Protein AF-A0A2N0LCS4-F1 (afdb_monomer_lite)

pLDDT: mean 75.29, std 7.71, range [40.09, 87.5]

Radius of gyration: 18.74 Å; chains: 1; bounding box: 49×37×44 Å

Foldseek 3Di:
DDPVVVVVVVVVVVVVCVVCVVVVLVVVCVVDPPVVSVVVVVVVVVVVCCVVCCVPCVVVVVVDDPVCVVVVVVVCCCVVVVVVVVLVVCCVPVNPLLSVLVVLLVVVVVQVCCCVPVVDDDDPVVVVVNVVSVVVSVVSVVPDDD

Secondary structure (DSSP, 8-state):
--HHHHHHHHHHHHHHHHHHHHHHHHHHTTTS-HHHHHHHHHHHHHHHHHHHHHHHHHHHHHS--GGGHHHHHHHHIIIIIIIIHHHHHHHHHH-HHHHHHHHHTHHHHHHHHHHHHT-----HHHHHHHHHHHHHHHHHHHS---

Sequence (146 aa):
MSDITLGILFALLAAISFGTSPVLARIGLRYINAPTGLLVSMLSSLAIIAAIAIPLHGRDMLELPLHIFPWFVLLGILNYVLGRYLNYVGVHLAGVAKATPLISTSPLFAMILAFIFIQEVPPPIVFVGALSIVGGVALIVSERPS

Structure (mmCIF, N/CA/C/O backbone):
data_AF-A0A2N0LCS4-F1
#
_entry.id   AF-A0A2N0LCS4-F1
#
loop_
_atom_site.group_PDB
_atom_site.id
_atom_site.type_symbol
_atom_site.label_atom_id
_atom_site.label_alt_id
_atom_site.label_comp_id
_atom_site.label_asym_id
_atom_site.label_entity_id
_atom_site.label_seq_id
_atom_site.pdbx_PDB_ins_code
_atom_site.Cartn_x
_atom_site.Cartn_y
_atom_site.Cartn_z
_atom_site.occupancy
_atom_site.B_iso_or_equiv
_atom_site.auth_seq_id
_atom_site.auth_comp_id
_atom_site.auth_asym_id
_atom_site.auth_atom_id
_atom_site.pdbx_PDB_model_num
ATOM 1 N N . MET A 1 1 ? 1.919 -25.475 -17.303 1.00 54.19 1 MET A N 1
ATOM 2 C CA . MET A 1 1 ? 0.828 -25.036 -16.405 1.00 54.19 1 MET A CA 1
ATOM 3 C C . MET A 1 1 ? 0.620 -23.563 -16.697 1.00 54.19 1 MET A C 1
ATOM 5 O O . MET A 1 1 ? 1.600 -22.839 -16.659 1.00 54.19 1 MET A O 1
ATOM 9 N N . SER A 1 2 ? -0.571 -23.168 -17.145 1.00 63.16 2 SER A N 1
ATOM 10 C CA . SER A 1 2 ? -0.851 -21.838 -17.709 1.00 63.16 2 SER A CA 1
ATOM 11 C C . SER A 1 2 ? -0.555 -20.710 -16.722 1.00 63.16 2 SER A C 1
ATOM 13 O O . SER A 1 2 ? -0.982 -20.799 -15.572 1.00 63.16 2 SER A O 1
ATOM 15 N N . ASP A 1 3 ? 0.093 -19.637 -17.184 1.00 77.81 3 ASP A N 1
ATOM 16 C CA . ASP A 1 3 ? 0.447 -18.439 -16.397 1.00 77.81 3 ASP A CA 1
ATOM 17 C C . ASP A 1 3 ? -0.741 -17.868 -15.601 1.00 77.81 3 ASP A C 1
ATOM 19 O O . ASP A 1 3 ? -0.590 -17.357 -14.493 1.00 77.81 3 ASP A O 1
ATOM 23 N N . ILE A 1 4 ? -1.956 -18.063 -16.119 1.00 82.75 4 ILE A N 1
ATOM 24 C CA . ILE A 1 4 ? -3.226 -17.706 -15.477 1.00 82.75 4 ILE A CA 1
ATOM 25 C C . ILE A 1 4 ? -3.422 -18.433 -14.136 1.00 82.75 4 ILE A C 1
ATOM 27 O O . ILE A 1 4 ? -3.833 -17.819 -13.157 1.00 82.75 4 ILE A O 1
ATOM 31 N N . THR A 1 5 ? -3.117 -19.730 -14.051 1.00 85.69 5 THR A N 1
ATOM 32 C CA . THR A 1 5 ? -3.287 -20.518 -12.817 1.00 85.69 5 THR A CA 1
ATOM 33 C C . THR A 1 5 ? -2.305 -20.067 -11.740 1.00 85.69 5 THR A C 1
ATOM 35 O O . THR A 1 5 ? -2.674 -19.977 -10.571 1.00 85.69 5 THR A O 1
ATOM 38 N N . LEU A 1 6 ? -1.073 -19.736 -12.140 1.00 84.44 6 LEU A N 1
ATOM 39 C CA . LEU A 1 6 ? -0.059 -19.177 -11.250 1.00 84.44 6 LEU A CA 1
ATOM 40 C C . LEU A 1 6 ? -0.495 -17.796 -10.734 1.00 84.44 6 LEU A C 1
ATOM 42 O O . LEU A 1 6 ? -0.421 -17.534 -9.536 1.00 84.44 6 LEU A O 1
ATOM 46 N N . GLY A 1 7 ? -1.035 -16.953 -11.621 1.00 80.00 7 GLY A N 1
ATOM 47 C CA . GLY A 1 7 ? -1.607 -15.654 -11.269 1.00 80.00 7 GLY A CA 1
ATOM 48 C C . GLY A 1 7 ? -2.771 -15.761 -10.279 1.00 80.00 7 GLY A C 1
ATOM 49 O O . GLY A 1 7 ? -2.797 -15.037 -9.287 1.00 80.00 7 GLY A O 1
ATOM 50 N N . ILE A 1 8 ? -3.694 -16.707 -10.487 1.00 78.25 8 ILE A N 1
ATOM 51 C CA . ILE A 1 8 ? -4.804 -16.973 -9.555 1.00 78.25 8 ILE A CA 1
ATOM 52 C C . ILE A 1 8 ? -4.271 -17.438 -8.193 1.00 78.25 8 ILE A C 1
ATOM 54 O O . ILE A 1 8 ? -4.736 -16.960 -7.158 1.00 78.25 8 ILE A O 1
ATOM 58 N N . LEU A 1 9 ? -3.276 -18.332 -8.170 1.00 86.56 9 LEU A N 1
ATOM 59 C CA . LEU A 1 9 ? -2.671 -18.819 -6.929 1.00 86.56 9 LEU A CA 1
ATOM 60 C C . LEU A 1 9 ? -2.019 -17.675 -6.135 1.00 86.56 9 LEU A C 1
ATOM 62 O O . LEU A 1 9 ? -2.240 -17.556 -4.929 1.00 86.56 9 LEU A O 1
ATOM 66 N N . PHE A 1 10 ? -1.265 -16.801 -6.811 1.00 80.69 10 PHE A N 1
ATOM 67 C CA . PHE A 1 10 ? -0.668 -15.621 -6.187 1.00 80.69 10 PHE A CA 1
ATOM 68 C C . PHE A 1 10 ? -1.718 -14.621 -5.703 1.00 80.69 10 PHE A C 1
ATOM 70 O O . PHE A 1 10 ? -1.571 -14.087 -4.606 1.00 80.69 10 PHE A O 1
ATOM 77 N N . ALA A 1 11 ? -2.798 -14.404 -6.459 1.00 72.12 11 ALA A N 1
ATOM 78 C CA . ALA A 1 11 ? -3.895 -13.535 -6.041 1.00 72.12 11 ALA A CA 1
ATOM 79 C C . ALA A 1 11 ? -4.588 -14.053 -4.767 1.00 72.12 11 ALA A C 1
ATOM 81 O O . ALA A 1 11 ? -4.853 -13.275 -3.851 1.00 72.12 11 ALA A O 1
ATOM 82 N N . LEU A 1 12 ? -4.824 -15.366 -4.665 1.00 75.69 12 LEU A N 1
ATOM 83 C CA . LEU A 1 12 ? -5.398 -15.992 -3.468 1.00 75.69 12 LEU A CA 1
ATOM 84 C C . LEU A 1 12 ? -4.453 -15.906 -2.263 1.00 75.69 12 LEU A C 1
ATOM 86 O O . LEU A 1 12 ? -4.880 -15.524 -1.173 1.00 75.69 12 LEU A O 1
ATOM 90 N N . LEU A 1 13 ? -3.164 -16.205 -2.455 1.00 82.75 13 LEU A N 1
ATOM 91 C CA . LEU A 1 13 ? -2.145 -16.057 -1.411 1.00 82.75 13 LEU A CA 1
ATOM 92 C C . LEU A 1 13 ? -2.045 -14.609 -0.918 1.00 82.75 13 LEU A C 1
ATOM 94 O O . LEU A 1 13 ? -1.966 -14.373 0.291 1.00 82.75 13 LEU A O 1
ATOM 98 N N . ALA A 1 14 ? -2.094 -13.640 -1.835 1.00 73.31 14 ALA A N 1
ATOM 99 C CA . ALA A 1 14 ? -2.101 -12.222 -1.504 1.00 73.31 14 ALA A CA 1
ATOM 100 C C . ALA A 1 14 ? -3.347 -11.846 -0.695 1.00 73.31 14 ALA A C 1
ATOM 102 O O . ALA A 1 14 ? -3.211 -11.220 0.354 1.00 73.31 14 ALA A O 1
ATOM 103 N N . ALA A 1 15 ? -4.540 -12.281 -1.113 1.00 70.75 15 ALA A N 1
ATOM 104 C CA . ALA A 1 15 ? -5.788 -12.012 -0.402 1.00 70.75 15 ALA A CA 1
ATOM 105 C C . ALA A 1 15 ? -5.779 -12.568 1.034 1.00 70.75 15 ALA A C 1
ATOM 107 O O . ALA A 1 15 ? -6.121 -11.852 1.975 1.00 70.75 15 ALA A O 1
ATOM 108 N N . ILE A 1 16 ? -5.320 -13.811 1.227 1.00 74.62 16 ILE A N 1
ATOM 109 C CA . ILE A 1 16 ? -5.203 -14.433 2.558 1.00 74.62 16 ILE A CA 1
ATOM 110 C C . ILE A 1 16 ? -4.192 -13.672 3.424 1.00 74.62 16 ILE A C 1
ATOM 112 O O . ILE A 1 16 ? -4.464 -13.380 4.593 1.00 74.62 16 ILE A O 1
ATOM 116 N N . SER A 1 17 ? -3.043 -13.310 2.853 1.00 77.50 17 SER A N 1
ATOM 117 C CA . SER A 1 17 ? -1.991 -12.573 3.560 1.00 77.50 17 SER A CA 1
ATOM 118 C C . SER A 1 17 ? -2.470 -11.183 3.988 1.00 77.50 17 SER A C 1
ATOM 120 O O . SER A 1 17 ? -2.299 -10.802 5.147 1.00 77.50 17 SER A O 1
ATOM 122 N N . PHE A 1 18 ? -3.134 -10.452 3.088 1.00 68.94 18 PHE A N 1
ATOM 123 C CA . PHE A 1 18 ? -3.707 -9.135 3.372 1.00 68.94 18 PHE A CA 1
ATOM 124 C C . PHE A 1 18 ? -4.856 -9.196 4.382 1.00 68.94 18 PHE A C 1
ATOM 126 O O . PHE A 1 18 ? -4.952 -8.307 5.222 1.00 68.94 18 PHE A O 1
ATOM 133 N N . GLY A 1 19 ? -5.693 -10.237 4.350 1.00 64.88 19 GLY A N 1
ATOM 134 C CA . GLY A 1 19 ? -6.765 -10.426 5.331 1.00 64.88 19 GLY A CA 1
ATOM 135 C C . GLY A 1 19 ? -6.247 -10.779 6.729 1.00 64.88 19 GLY A C 1
ATOM 136 O O . GLY A 1 19 ? -6.751 -10.274 7.731 1.00 64.88 19 GLY A O 1
ATOM 137 N N . THR A 1 20 ? -5.200 -11.604 6.812 1.00 72.62 20 THR A N 1
ATOM 138 C CA . THR A 1 20 ? -4.660 -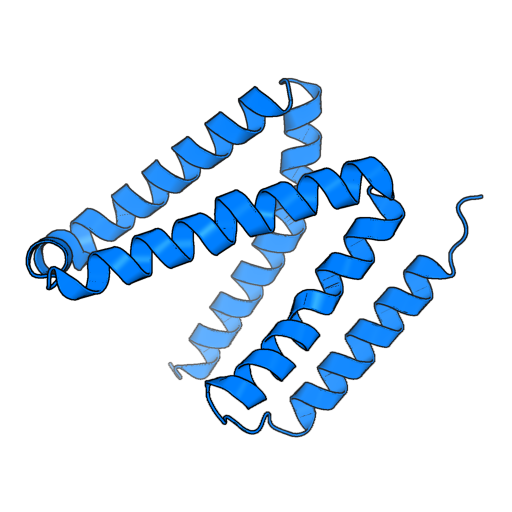12.102 8.091 1.00 72.62 20 THR A CA 1
ATOM 139 C C . THR A 1 20 ? -3.715 -11.098 8.761 1.00 72.62 20 THR A C 1
ATOM 141 O O . THR A 1 20 ? -3.689 -10.985 9.989 1.00 72.62 20 THR A O 1
ATOM 144 N N . SER A 1 21 ? -2.959 -10.327 7.971 1.00 72.44 21 SER A N 1
ATOM 145 C CA . SER A 1 21 ? -1.982 -9.338 8.450 1.00 72.44 21 SER A CA 1
ATOM 146 C C . SER A 1 21 ? -2.527 -8.359 9.510 1.00 72.44 21 SER A C 1
ATOM 148 O O . SER A 1 21 ? -1.930 -8.283 10.587 1.00 72.44 21 SER A O 1
ATOM 150 N N . PRO A 1 22 ? -3.658 -7.649 9.307 1.00 64.38 22 PRO A N 1
ATOM 151 C CA . PRO A 1 22 ? -4.176 -6.710 10.302 1.00 64.38 22 PRO A CA 1
ATOM 152 C C . PRO A 1 22 ? -4.663 -7.401 11.584 1.00 64.38 22 PRO A C 1
ATOM 154 O O . PRO A 1 22 ? -4.569 -6.814 12.663 1.00 64.38 22 PRO A O 1
ATOM 157 N N . VAL A 1 23 ? -5.134 -8.651 11.499 1.00 71.50 23 VAL A N 1
ATOM 158 C CA . VAL A 1 23 ? -5.542 -9.444 12.671 1.00 71.50 23 VAL A CA 1
ATOM 159 C C . VAL A 1 23 ? -4.322 -9.782 13.529 1.00 71.50 23 VAL A C 1
ATOM 161 O O . VAL A 1 23 ? -4.315 -9.497 14.727 1.00 71.50 23 VAL A O 1
ATOM 164 N N . LEU A 1 24 ? -3.261 -10.310 12.913 1.00 73.12 24 LEU A N 1
ATOM 165 C CA . LEU A 1 24 ? -1.997 -10.608 13.593 1.00 73.12 24 LEU A CA 1
ATOM 166 C C . LEU A 1 24 ? -1.339 -9.342 14.151 1.00 73.12 24 LEU A C 1
ATOM 168 O O . LEU A 1 24 ? -0.891 -9.336 15.297 1.00 73.12 24 LEU A O 1
ATOM 172 N N . ALA A 1 25 ? -1.339 -8.249 13.384 1.00 68.31 25 ALA A N 1
ATOM 173 C CA . ALA A 1 25 ? -0.817 -6.962 13.831 1.00 68.31 25 ALA A CA 1
ATOM 174 C C . ALA A 1 25 ? -1.572 -6.449 15.067 1.00 68.31 25 ALA A C 1
ATOM 176 O O . ALA A 1 25 ? -0.949 -6.012 16.032 1.00 68.31 25 ALA A O 1
ATOM 177 N N . ARG A 1 26 ? -2.908 -6.562 15.089 1.00 65.38 26 ARG A N 1
ATOM 178 C CA . ARG A 1 26 ? -3.727 -6.185 16.250 1.00 65.38 26 ARG A CA 1
ATOM 179 C C . ARG A 1 26 ? -3.417 -7.042 17.479 1.00 65.38 26 ARG A C 1
ATOM 181 O O . ARG A 1 26 ? -3.432 -6.506 18.583 1.00 65.38 26 ARG A O 1
ATOM 188 N N . ILE A 1 27 ? -3.140 -8.337 17.310 1.00 73.62 27 ILE A N 1
ATOM 189 C CA . ILE A 1 27 ? -2.719 -9.216 18.412 1.00 73.62 27 ILE A CA 1
ATOM 190 C C . ILE A 1 27 ? -1.340 -8.790 18.929 1.00 73.62 27 ILE A C 1
ATOM 192 O O . ILE A 1 27 ? -1.185 -8.597 20.131 1.00 73.62 27 ILE A O 1
ATOM 196 N N . GLY A 1 28 ? -0.363 -8.576 18.043 1.00 67.12 28 GLY A N 1
ATOM 197 C CA . GLY A 1 28 ? 0.993 -8.168 18.420 1.00 67.12 28 GLY A CA 1
ATOM 198 C C . GLY A 1 28 ? 1.025 -6.835 19.168 1.00 67.12 28 GLY A C 1
ATOM 199 O O . GLY A 1 28 ? 1.651 -6.731 20.218 1.00 67.12 28 GLY A O 1
ATOM 200 N N . LEU A 1 29 ? 0.258 -5.847 18.700 1.00 71.56 29 LEU A N 1
ATOM 201 C CA . LEU A 1 29 ? 0.143 -4.526 19.326 1.00 71.56 29 LEU A CA 1
ATOM 202 C C . LEU A 1 29 ? -0.515 -4.532 20.719 1.00 71.56 29 LEU A C 1
ATOM 204 O O . LEU A 1 29 ? -0.493 -3.508 21.394 1.00 71.56 29 LEU A O 1
ATOM 208 N N . ARG A 1 30 ? -1.080 -5.657 21.186 1.00 74.50 30 ARG A N 1
ATOM 209 C CA . ARG A 1 30 ? -1.494 -5.801 22.596 1.00 74.50 30 ARG A CA 1
ATOM 210 C C . ARG A 1 30 ? -0.307 -5.981 23.543 1.00 74.50 30 ARG A C 1
ATOM 212 O O . ARG A 1 30 ? -0.446 -5.705 24.728 1.00 74.50 30 ARG A O 1
ATOM 219 N N . TYR A 1 31 ? 0.827 -6.454 23.028 1.00 74.62 31 TYR A N 1
ATOM 220 C CA . TYR A 1 31 ? 2.022 -6.781 23.811 1.00 74.62 31 TYR A CA 1
ATOM 221 C C . TYR A 1 31 ? 3.174 -5.794 23.591 1.00 74.62 31 TYR A C 1
ATOM 223 O O . TYR A 1 31 ? 4.103 -5.757 24.394 1.00 74.62 31 TYR A O 1
ATOM 231 N N . ILE A 1 32 ? 3.132 -4.999 22.515 1.00 76.75 32 ILE A N 1
ATOM 232 C CA . ILE A 1 32 ? 4.165 -4.015 22.170 1.00 76.75 32 ILE A CA 1
ATOM 233 C C . ILE A 1 32 ? 3.549 -2.671 21.781 1.00 76.75 32 ILE A C 1
ATOM 235 O O . ILE A 1 32 ? 2.451 -2.602 21.232 1.00 76.75 32 ILE A O 1
ATOM 239 N N . ASN A 1 33 ? 4.302 -1.594 21.996 1.00 75.50 33 ASN A N 1
ATOM 240 C CA . ASN A 1 33 ? 3.889 -0.247 21.611 1.00 75.50 33 ASN A CA 1
ATOM 241 C C . ASN A 1 33 ? 3.833 -0.092 20.080 1.00 75.50 33 ASN A C 1
ATOM 243 O O . ASN A 1 33 ? 4.661 -0.643 19.351 1.00 75.50 33 ASN A O 1
ATOM 247 N N . ALA A 1 34 ? 2.895 0.726 19.591 1.00 69.25 34 ALA A N 1
ATOM 248 C CA . ALA A 1 34 ? 2.694 1.014 18.166 1.00 69.25 34 ALA A CA 1
ATOM 249 C C . ALA A 1 34 ? 3.970 1.371 17.365 1.00 69.25 34 ALA A C 1
ATOM 251 O O . ALA A 1 34 ? 4.179 0.768 16.309 1.00 69.25 34 ALA A O 1
ATOM 252 N N . PRO A 1 35 ? 4.860 2.274 17.829 1.00 71.88 35 PRO A N 1
ATOM 253 C CA . PRO A 1 35 ? 6.105 2.568 17.113 1.00 71.88 35 PRO A CA 1
ATOM 254 C C . PRO A 1 35 ? 7.072 1.375 17.077 1.00 71.88 35 PRO A C 1
ATOM 256 O O . PRO A 1 35 ? 7.746 1.160 16.073 1.00 71.88 35 PRO A O 1
ATOM 259 N N . THR A 1 36 ? 7.106 0.548 18.125 1.00 73.50 36 THR A N 1
ATOM 260 C CA . THR A 1 36 ? 7.938 -0.663 18.170 1.00 73.50 36 THR A CA 1
ATOM 261 C C . THR A 1 36 ? 7.429 -1.718 17.190 1.00 73.50 36 THR A C 1
ATOM 263 O O . THR A 1 36 ? 8.218 -2.293 16.445 1.00 73.50 36 THR A O 1
ATOM 266 N N . GLY A 1 37 ? 6.110 -1.927 17.121 1.00 74.25 37 GLY A N 1
ATOM 267 C CA . GLY A 1 37 ? 5.500 -2.836 16.146 1.00 74.25 37 GLY A CA 1
ATOM 268 C C . GLY A 1 37 ? 5.750 -2.414 14.698 1.00 74.25 37 GLY A C 1
ATOM 269 O O . GLY A 1 37 ? 6.025 -3.258 13.846 1.00 74.25 37 GLY A O 1
ATOM 270 N N . LEU A 1 38 ? 5.738 -1.106 14.429 1.00 72.12 38 LEU A N 1
ATOM 271 C CA . LEU A 1 38 ? 6.100 -0.556 13.125 1.00 72.12 38 LEU A CA 1
ATOM 272 C C . LEU A 1 38 ? 7.554 -0.840 12.747 1.00 72.12 38 LEU A C 1
ATOM 274 O O . LEU A 1 38 ? 7.803 -1.316 11.641 1.00 72.12 38 LEU A O 1
ATOM 278 N N . LEU A 1 39 ? 8.499 -0.595 13.659 1.00 77.19 39 LEU A N 1
ATOM 279 C CA . LEU A 1 39 ? 9.919 -0.861 13.418 1.00 77.19 39 LEU A CA 1
ATOM 280 C C . LEU A 1 39 ? 10.185 -2.348 13.174 1.00 77.19 39 LEU A C 1
ATOM 282 O O . LEU A 1 39 ? 10.865 -2.696 12.212 1.00 77.19 39 LEU A O 1
ATOM 286 N N . VAL A 1 40 ? 9.607 -3.233 13.990 1.00 78.75 40 VAL A N 1
ATOM 287 C CA . VAL A 1 40 ? 9.745 -4.687 13.815 1.00 78.75 40 VAL A CA 1
ATOM 288 C C . VAL A 1 40 ? 9.166 -5.132 12.472 1.00 78.75 40 VAL A C 1
ATOM 290 O O . VAL A 1 40 ? 9.803 -5.901 11.752 1.00 78.75 40 VAL A O 1
ATOM 293 N N . SER A 1 41 ? 7.992 -4.624 12.089 1.00 75.81 41 SER A N 1
ATOM 294 C CA . SER A 1 41 ? 7.387 -4.933 10.790 1.00 75.81 41 SER A CA 1
ATOM 295 C C . SER A 1 41 ? 8.230 -4.417 9.621 1.00 75.81 41 SER A C 1
ATOM 297 O O . SER A 1 41 ? 8.382 -5.128 8.632 1.00 75.81 41 SER A O 1
ATOM 299 N N . MET A 1 42 ? 8.801 -3.214 9.722 1.00 77.88 42 MET A N 1
ATOM 300 C CA . MET A 1 42 ? 9.685 -2.661 8.694 1.00 77.88 42 MET A CA 1
ATOM 301 C C . MET A 1 42 ? 10.962 -3.490 8.552 1.00 77.88 42 MET A C 1
ATOM 303 O O . MET A 1 42 ? 11.283 -3.919 7.448 1.00 77.88 42 MET A O 1
ATOM 307 N N . LEU A 1 43 ? 11.656 -3.773 9.656 1.00 81.62 43 LEU A N 1
ATOM 308 C CA . LEU A 1 43 ? 12.908 -4.531 9.636 1.00 81.62 43 LEU A CA 1
ATOM 309 C C . LEU A 1 43 ? 12.706 -5.968 9.149 1.00 81.62 43 LEU A C 1
ATOM 311 O O . LEU A 1 43 ? 13.493 -6.451 8.341 1.00 81.62 43 LEU A O 1
ATOM 315 N N . SER A 1 44 ? 11.635 -6.635 9.586 1.00 80.62 44 SER A N 1
ATOM 316 C CA . SER A 1 44 ? 11.299 -7.980 9.101 1.00 80.62 44 SER A CA 1
ATOM 317 C C . SER A 1 44 ? 10.963 -7.980 7.610 1.00 80.62 44 SER A C 1
ATOM 319 O O . SER A 1 44 ? 11.486 -8.815 6.875 1.00 80.62 44 SER A O 1
ATOM 321 N N . SER A 1 45 ? 10.167 -7.015 7.136 1.00 81.00 45 SER A N 1
ATOM 322 C CA . SER A 1 45 ? 9.864 -6.889 5.706 1.00 81.00 45 SER A CA 1
ATOM 323 C C . SER A 1 45 ? 11.120 -6.627 4.870 1.00 81.00 45 SER A C 1
ATOM 325 O O . SER A 1 45 ? 11.314 -7.279 3.847 1.00 81.00 45 SER A O 1
ATOM 327 N N . LEU A 1 46 ? 12.020 -5.757 5.343 1.00 84.38 46 LEU A N 1
ATOM 328 C CA . LEU A 1 46 ? 13.291 -5.474 4.684 1.00 84.38 46 LEU A CA 1
ATOM 329 C C . LEU A 1 46 ? 14.178 -6.720 4.626 1.00 84.38 46 LEU A C 1
ATOM 331 O O . LEU A 1 46 ? 14.717 -7.027 3.569 1.00 84.38 46 LEU A O 1
ATOM 335 N N . ALA A 1 47 ? 14.304 -7.450 5.735 1.00 84.44 47 ALA A N 1
ATOM 336 C CA . ALA A 1 47 ? 15.125 -8.653 5.809 1.00 84.44 47 ALA A CA 1
ATOM 337 C C . ALA A 1 47 ? 14.629 -9.748 4.855 1.00 84.44 47 ALA A C 1
ATOM 339 O O . ALA A 1 47 ? 15.431 -10.337 4.135 1.00 84.44 47 ALA A O 1
ATOM 340 N N . ILE A 1 48 ? 13.315 -9.989 4.807 1.00 84.56 48 ILE A N 1
ATOM 341 C CA . ILE A 1 48 ? 12.715 -10.993 3.917 1.00 84.56 48 ILE A CA 1
ATOM 342 C C . ILE A 1 48 ? 12.907 -10.595 2.451 1.00 84.56 48 ILE A C 1
ATOM 344 O O . ILE A 1 48 ? 13.355 -11.411 1.648 1.00 84.56 48 ILE A O 1
ATOM 348 N N . ILE A 1 49 ? 12.612 -9.338 2.101 1.00 83.75 49 ILE A N 1
ATOM 349 C CA . ILE A 1 49 ? 12.770 -8.850 0.726 1.00 83.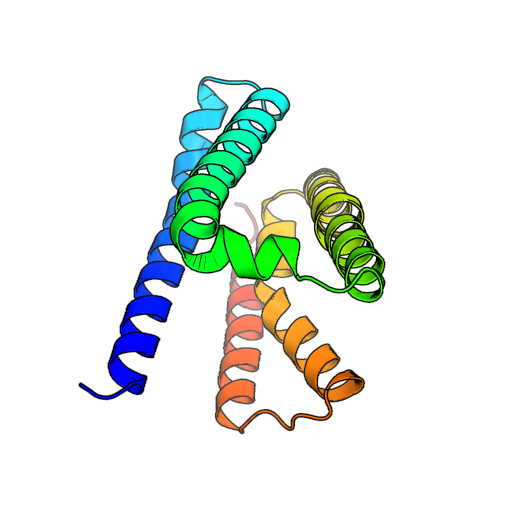75 49 ILE A CA 1
ATOM 350 C C . ILE A 1 49 ? 14.242 -8.906 0.311 1.00 83.75 49 ILE A C 1
ATOM 352 O O . ILE A 1 49 ? 14.539 -9.398 -0.771 1.00 83.75 49 ILE A O 1
ATOM 356 N N . ALA A 1 50 ? 15.171 -8.475 1.168 1.00 82.06 50 ALA A N 1
ATOM 357 C CA . ALA A 1 50 ? 16.603 -8.530 0.888 1.00 82.06 50 ALA A CA 1
ATOM 358 C C . ALA A 1 50 ? 17.105 -9.973 0.720 1.00 82.06 50 ALA A C 1
ATOM 360 O O . ALA A 1 50 ? 17.851 -10.254 -0.216 1.00 82.06 50 ALA A O 1
ATOM 361 N N . ALA A 1 51 ? 16.657 -10.903 1.571 1.00 85.19 51 ALA A N 1
ATOM 362 C CA . ALA A 1 51 ? 17.033 -12.314 1.494 1.00 85.19 51 ALA A CA 1
ATOM 363 C C . ALA A 1 51 ? 16.579 -12.992 0.191 1.00 85.19 51 ALA A C 1
ATOM 365 O O . ALA A 1 51 ? 17.221 -13.938 -0.252 1.00 85.19 51 ALA A O 1
ATOM 366 N N . ILE A 1 52 ? 15.500 -12.510 -0.430 1.00 83.94 52 ILE A N 1
ATOM 367 C CA . ILE A 1 52 ? 14.997 -13.018 -1.714 1.00 83.94 52 ILE A CA 1
ATOM 368 C C . ILE A 1 52 ? 15.627 -12.259 -2.892 1.00 83.94 52 ILE A C 1
ATOM 370 O O . ILE A 1 52 ? 16.043 -12.869 -3.876 1.00 83.94 52 ILE A O 1
ATOM 374 N N . ALA A 1 53 ? 15.716 -10.931 -2.805 1.00 82.44 53 ALA A N 1
ATOM 375 C CA . ALA A 1 53 ? 16.163 -10.075 -3.900 1.00 82.44 53 ALA A CA 1
ATOM 376 C C . ALA A 1 53 ? 17.671 -10.184 -4.162 1.00 82.44 53 ALA A C 1
ATOM 378 O O . ALA A 1 53 ? 18.075 -10.257 -5.320 1.00 82.44 53 ALA A O 1
ATOM 379 N N . ILE A 1 54 ? 18.502 -10.245 -3.113 1.00 82.44 54 ILE A N 1
ATOM 380 C CA . ILE A 1 54 ? 19.966 -10.282 -3.257 1.00 82.44 54 ILE A CA 1
ATOM 381 C C . ILE A 1 54 ? 20.437 -11.550 -3.998 1.00 82.44 54 ILE A C 1
ATOM 383 O O . ILE A 1 54 ? 21.220 -11.410 -4.937 1.00 82.44 54 ILE A O 1
ATOM 387 N N . PRO A 1 55 ? 19.975 -12.775 -3.666 1.00 82.69 55 PRO A N 1
ATOM 388 C CA . PRO A 1 55 ? 20.422 -13.976 -4.374 1.00 82.69 55 PRO A CA 1
ATOM 389 C C . PRO A 1 55 ? 19.890 -14.083 -5.804 1.00 82.69 55 PRO A C 1
ATOM 391 O O . PRO A 1 55 ? 20.580 -14.622 -6.663 1.00 82.69 55 PRO A O 1
ATOM 394 N N . LEU A 1 56 ? 18.669 -13.598 -6.057 1.00 81.44 56 LEU A N 1
ATOM 395 C CA . LEU A 1 56 ? 18.012 -13.747 -7.359 1.00 81.44 56 LEU A CA 1
ATOM 396 C C . LEU A 1 56 ? 18.403 -12.652 -8.359 1.00 81.44 56 LEU A C 1
ATOM 398 O O . LEU A 1 56 ? 18.53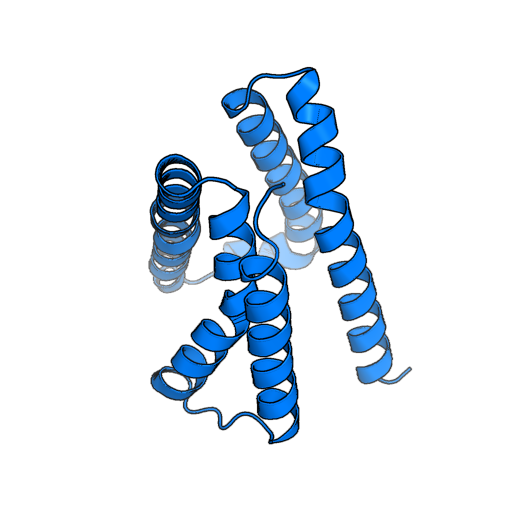7 -12.945 -9.539 1.00 81.44 56 LEU A O 1
ATOM 402 N N . HIS A 1 57 ? 18.592 -11.413 -7.897 1.00 79.69 57 HIS A N 1
ATOM 403 C CA . HIS A 1 57 ? 18.756 -10.234 -8.760 1.00 79.69 57 HIS A CA 1
ATOM 404 C C . HIS A 1 57 ? 19.896 -9.308 -8.303 1.00 79.69 57 HIS A C 1
ATOM 406 O O . HIS A 1 57 ? 20.007 -8.177 -8.767 1.00 79.69 57 HIS A O 1
ATOM 412 N N . GLY A 1 58 ? 20.768 -9.748 -7.388 1.00 73.56 58 GLY A N 1
ATOM 413 C CA . GLY A 1 58 ? 21.799 -8.886 -6.798 1.00 73.56 58 GLY A CA 1
ATOM 414 C C . GLY A 1 58 ? 22.786 -8.280 -7.804 1.00 73.56 58 GLY A C 1
ATOM 415 O O . GLY A 1 58 ? 23.304 -7.195 -7.554 1.00 73.56 58 GLY A O 1
ATOM 416 N N . ARG A 1 59 ? 23.027 -8.941 -8.947 1.00 71.50 59 ARG A N 1
ATOM 417 C CA . ARG A 1 59 ? 23.854 -8.387 -10.037 1.00 71.50 59 ARG A CA 1
ATOM 418 C C . ARG A 1 59 ? 23.117 -7.298 -10.814 1.00 71.50 59 ARG A C 1
ATOM 420 O O . ARG A 1 59 ? 23.663 -6.213 -10.972 1.00 71.50 59 ARG A O 1
ATOM 427 N N . ASP A 1 60 ? 21.859 -7.536 -11.172 1.00 73.69 60 ASP A N 1
ATOM 428 C CA . ASP A 1 60 ? 21.014 -6.551 -11.860 1.00 73.69 60 ASP A CA 1
ATOM 429 C C . ASP A 1 60 ? 20.820 -5.284 -11.010 1.00 73.69 60 ASP A C 1
ATOM 431 O O . ASP A 1 60 ? 20.750 -4.174 -11.531 1.00 73.69 60 ASP A O 1
ATOM 435 N N . MET A 1 61 ? 20.801 -5.428 -9.678 1.00 67.69 61 MET A N 1
ATOM 436 C CA . MET A 1 61 ? 20.726 -4.294 -8.753 1.00 67.69 61 MET A CA 1
ATOM 437 C C . MET A 1 61 ? 21.976 -3.398 -8.774 1.00 67.69 61 MET A C 1
ATOM 439 O O . MET A 1 61 ? 21.866 -2.205 -8.500 1.00 67.69 61 MET A O 1
ATOM 443 N N . LEU A 1 62 ? 23.154 -3.950 -9.083 1.00 70.06 62 LEU A N 1
ATOM 444 C CA . LEU A 1 62 ? 24.411 -3.198 -9.207 1.00 70.06 62 LEU A CA 1
ATOM 445 C C . LEU A 1 62 ? 24.549 -2.524 -10.578 1.00 70.06 62 LEU A C 1
ATOM 447 O O . LEU A 1 62 ? 25.247 -1.520 -10.697 1.00 70.06 62 LEU A O 1
ATOM 451 N N . GLU A 1 63 ? 23.866 -3.053 -11.591 1.00 78.56 63 GLU A N 1
ATOM 452 C CA . GLU A 1 63 ? 23.839 -2.514 -12.955 1.00 78.56 63 GLU A CA 1
ATOM 453 C C . GLU A 1 63 ? 22.710 -1.490 -13.174 1.00 78.56 63 GLU A C 1
ATOM 455 O O . GLU A 1 63 ? 22.597 -0.901 -14.252 1.00 78.56 63 GLU A O 1
ATOM 460 N N . LEU A 1 64 ? 21.889 -1.229 -12.147 1.00 77.50 64 LEU A N 1
ATOM 461 C CA . LEU A 1 64 ? 20.799 -0.256 -12.199 1.00 77.50 64 LEU A CA 1
ATOM 462 C C . LEU A 1 64 ? 21.322 1.145 -12.557 1.00 77.50 64 LEU A C 1
ATOM 464 O O . LEU A 1 64 ? 22.132 1.722 -11.823 1.00 77.50 64 LEU A O 1
ATOM 468 N N . PRO A 1 65 ? 20.827 1.755 -13.645 1.00 81.56 65 PRO A N 1
ATOM 469 C CA . PRO A 1 65 ? 21.291 3.068 -14.038 1.00 81.56 65 PRO A CA 1
ATOM 470 C C . PRO A 1 65 ? 20.840 4.144 -13.037 1.00 81.56 65 PRO A C 1
ATOM 472 O O . PRO A 1 65 ? 19.695 4.186 -12.582 1.00 81.56 65 PRO A O 1
ATOM 475 N N . LEU A 1 66 ? 21.757 5.067 -12.730 1.00 81.50 66 LEU A N 1
ATOM 476 C CA . LEU A 1 66 ? 21.605 6.117 -11.709 1.00 81.50 66 LEU A CA 1
ATOM 477 C C . LEU A 1 66 ? 20.355 7.000 -11.875 1.00 81.50 66 LEU A C 1
ATOM 479 O O . LEU A 1 66 ? 19.870 7.559 -10.896 1.00 81.50 66 LEU A O 1
ATOM 483 N N . HIS A 1 67 ? 19.796 7.111 -13.082 1.00 84.75 67 HIS A N 1
ATOM 484 C CA . HIS A 1 67 ? 18.576 7.888 -13.327 1.00 84.75 67 HIS A CA 1
ATOM 485 C C . HIS A 1 67 ? 17.299 7.237 -12.759 1.00 84.75 67 HIS A C 1
ATOM 487 O O . HIS A 1 67 ? 16.267 7.899 -12.688 1.00 84.75 67 HIS A O 1
ATOM 493 N N . ILE A 1 68 ? 17.346 5.966 -12.339 1.00 83.44 68 ILE A N 1
ATOM 494 C CA . ILE A 1 68 ? 16.208 5.262 -11.723 1.00 83.44 68 ILE A CA 1
ATOM 495 C C . ILE A 1 68 ? 16.129 5.549 -10.213 1.00 83.44 68 ILE A C 1
ATOM 497 O O . ILE A 1 68 ? 15.043 5.565 -9.634 1.00 83.44 68 ILE A O 1
ATOM 501 N N . PHE A 1 69 ? 17.256 5.863 -9.567 1.00 83.75 69 PHE A N 1
ATOM 502 C CA . PHE A 1 69 ? 17.309 6.171 -8.131 1.00 83.75 69 PHE A CA 1
ATOM 503 C C . PHE A 1 69 ? 16.323 7.270 -7.685 1.00 83.75 69 PHE A C 1
ATOM 505 O O . PHE A 1 69 ? 15.618 7.057 -6.696 1.00 83.75 69 PHE A O 1
ATOM 512 N N . PRO A 1 70 ? 16.193 8.410 -8.397 1.00 87.50 70 PRO A N 1
ATOM 513 C CA . PRO A 1 70 ? 15.200 9.433 -8.073 1.00 87.50 70 PRO A CA 1
ATOM 514 C C . PRO A 1 70 ? 13.759 8.910 -8.065 1.00 87.50 70 PRO A C 1
ATOM 516 O O . PRO A 1 70 ? 12.975 9.307 -7.206 1.00 87.50 70 PRO A O 1
ATOM 519 N N . TRP A 1 71 ? 13.413 7.986 -8.966 1.00 84.38 71 TRP A N 1
ATOM 520 C CA . TRP A 1 71 ? 12.083 7.376 -9.009 1.00 84.38 71 TRP A CA 1
ATOM 521 C C . TRP A 1 71 ? 11.827 6.479 -7.798 1.00 84.38 71 TRP A C 1
ATOM 523 O O . TRP A 1 71 ? 10.751 6.554 -7.210 1.00 84.38 71 TRP A O 1
ATOM 533 N N . PHE A 1 72 ? 12.818 5.697 -7.359 1.00 83.00 72 PHE A N 1
ATOM 534 C CA . PHE A 1 72 ? 12.712 4.913 -6.122 1.00 83.00 72 PHE A CA 1
ATOM 535 C C . PHE A 1 72 ? 12.558 5.798 -4.883 1.00 83.00 72 PHE A C 1
ATOM 537 O O . PHE A 1 72 ? 11.730 5.510 -4.019 1.00 83.00 72 PHE A O 1
ATOM 544 N N . VAL A 1 73 ? 13.312 6.898 -4.809 1.00 84.06 73 VAL A N 1
ATOM 545 C CA . VAL A 1 73 ? 13.186 7.878 -3.722 1.00 84.06 73 VAL A CA 1
ATOM 546 C C . VAL A 1 73 ? 11.794 8.513 -3.731 1.00 84.06 73 VAL A C 1
ATOM 548 O O . VAL A 1 73 ? 11.144 8.580 -2.688 1.00 84.06 73 VAL A O 1
ATOM 551 N N . LEU A 1 74 ? 11.299 8.917 -4.903 1.00 86.88 74 LEU A N 1
ATOM 552 C CA . LEU A 1 74 ? 9.967 9.496 -5.061 1.00 86.88 74 LEU A CA 1
ATOM 553 C C . LEU A 1 74 ? 8.866 8.507 -4.649 1.00 86.88 74 LEU A C 1
ATOM 555 O O . LEU A 1 74 ? 7.966 8.876 -3.894 1.00 86.88 74 LEU A O 1
ATOM 559 N N . LEU A 1 75 ? 8.963 7.245 -5.081 1.00 84.44 75 LEU A N 1
ATOM 560 C CA . LEU A 1 75 ? 8.050 6.173 -4.677 1.00 84.44 75 LEU A CA 1
ATOM 561 C C . LEU A 1 75 ? 8.074 5.950 -3.163 1.00 84.44 75 LEU A C 1
ATOM 563 O O . LEU A 1 75 ? 7.011 5.808 -2.559 1.00 84.44 75 LEU A O 1
ATOM 567 N N . GLY A 1 76 ? 9.261 5.958 -2.548 1.00 81.25 76 GLY A N 1
ATOM 568 C CA . GLY A 1 76 ? 9.433 5.834 -1.103 1.00 81.25 76 GLY A CA 1
ATOM 569 C C . GLY A 1 76 ? 8.767 6.976 -0.335 1.00 81.25 76 GLY A C 1
ATOM 570 O O . GLY A 1 76 ? 8.013 6.727 0.606 1.00 81.25 76 GLY A O 1
ATOM 571 N N . ILE A 1 77 ? 8.974 8.222 -0.771 1.00 82.88 77 ILE A N 1
ATOM 572 C CA . ILE A 1 77 ? 8.348 9.411 -0.177 1.00 82.88 77 ILE A CA 1
ATOM 573 C C . ILE A 1 77 ? 6.824 9.347 -0.327 1.00 82.88 77 ILE A C 1
ATOM 575 O O . ILE A 1 77 ? 6.105 9.490 0.661 1.00 82.88 77 ILE A O 1
ATOM 579 N N . LEU A 1 78 ? 6.313 9.077 -1.529 1.00 83.44 78 LEU A N 1
ATOM 580 C CA . LEU A 1 78 ? 4.872 8.993 -1.776 1.00 83.44 78 LEU A CA 1
ATOM 581 C C . LEU A 1 78 ? 4.205 7.887 -0.952 1.00 83.44 78 LEU A C 1
ATOM 583 O O . LEU A 1 78 ? 3.162 8.132 -0.352 1.00 83.44 78 LEU A O 1
ATOM 587 N N . ASN A 1 79 ? 4.803 6.694 -0.875 1.00 76.88 79 ASN A N 1
ATOM 588 C CA . ASN A 1 79 ? 4.220 5.577 -0.127 1.00 76.88 79 ASN A CA 1
ATOM 589 C C . ASN A 1 79 ? 4.319 5.763 1.388 1.00 76.88 79 ASN A C 1
ATOM 591 O O . ASN A 1 79 ? 3.314 5.680 2.096 1.00 76.88 79 ASN A O 1
ATOM 595 N N . TYR A 1 80 ? 5.529 5.977 1.905 1.00 73.75 80 TYR A N 1
ATOM 596 C CA . TYR A 1 80 ? 5.768 5.960 3.345 1.00 73.75 80 TYR A CA 1
ATOM 597 C C . TYR A 1 80 ? 5.533 7.318 3.990 1.00 73.75 80 TYR A C 1
ATOM 599 O O . TYR A 1 80 ? 4.868 7.389 5.020 1.00 73.75 80 TYR A O 1
ATOM 607 N N . VAL A 1 81 ? 6.057 8.391 3.399 1.00 74.12 81 VAL A N 1
ATOM 608 C CA . VAL A 1 81 ? 5.969 9.721 4.011 1.00 74.12 81 VAL A CA 1
ATOM 609 C C . VAL A 1 81 ? 4.595 10.319 3.784 1.00 74.12 81 VAL A C 1
ATOM 611 O O . VAL A 1 81 ? 4.009 10.813 4.730 1.00 74.12 81 VAL A O 1
ATOM 614 N N . LEU A 1 82 ? 4.051 10.255 2.570 1.00 76.62 82 LEU A N 1
ATOM 615 C CA . LEU A 1 82 ? 2.729 10.811 2.288 1.00 76.62 82 LEU A CA 1
ATOM 616 C C . LEU A 1 82 ? 1.624 9.805 2.611 1.00 76.62 82 LEU A C 1
ATOM 618 O O . LEU A 1 82 ? 0.777 10.067 3.459 1.00 76.62 82 LEU A O 1
ATOM 622 N N . GLY A 1 83 ? 1.652 8.632 1.978 1.00 76.69 83 GLY A N 1
ATOM 623 C CA . GLY A 1 83 ? 0.592 7.632 2.077 1.00 76.69 83 GLY A CA 1
ATOM 624 C C . GLY A 1 83 ? 0.389 7.130 3.502 1.00 76.69 83 GLY A C 1
ATOM 625 O O . GLY A 1 83 ? -0.708 7.243 4.051 1.00 76.69 83 GLY A O 1
ATOM 626 N N . ARG A 1 84 ? 1.447 6.615 4.139 1.00 72.69 84 ARG A N 1
ATOM 627 C CA . ARG A 1 84 ? 1.361 6.087 5.509 1.00 72.69 84 ARG A CA 1
ATOM 628 C C . ARG A 1 84 ? 1.017 7.187 6.513 1.00 72.69 84 ARG A C 1
ATOM 630 O O . ARG A 1 84 ? 0.153 6.965 7.352 1.00 72.69 84 ARG A O 1
ATOM 637 N N . TYR A 1 85 ? 1.634 8.365 6.421 1.00 72.88 85 TYR A N 1
ATOM 638 C CA . TYR A 1 85 ? 1.342 9.476 7.334 1.00 72.88 85 TYR A CA 1
ATOM 639 C C . TYR A 1 85 ? -0.107 9.957 7.219 1.00 72.88 85 TYR A C 1
ATOM 641 O O . TYR A 1 85 ? -0.803 10.014 8.228 1.00 72.88 85 TYR A O 1
ATOM 649 N N . LEU A 1 86 ? -0.595 10.227 6.002 1.00 75.56 86 LEU A N 1
ATOM 650 C CA . LEU A 1 86 ? -1.985 10.631 5.768 1.00 75.56 86 LEU A CA 1
ATOM 651 C C . LEU A 1 86 ? -2.964 9.551 6.230 1.00 75.56 86 LEU A C 1
ATOM 653 O O . LEU A 1 86 ? -4.017 9.872 6.775 1.00 75.56 86 LEU A O 1
ATOM 657 N N . ASN A 1 87 ? -2.604 8.275 6.072 1.00 72.50 87 ASN A N 1
ATOM 658 C CA . ASN A 1 87 ? -3.384 7.165 6.599 1.00 72.50 87 ASN A CA 1
ATOM 659 C C . ASN A 1 87 ? -3.464 7.204 8.132 1.00 72.50 87 ASN A C 1
ATOM 661 O O . ASN A 1 87 ? -4.560 7.164 8.684 1.00 72.50 87 ASN A O 1
ATOM 665 N N . TYR A 1 88 ? -2.326 7.354 8.816 1.00 69.88 88 TYR A N 1
ATOM 666 C CA . TYR A 1 88 ? -2.273 7.470 10.274 1.00 69.88 88 TYR A CA 1
ATOM 667 C C . TYR A 1 88 ? -3.062 8.677 10.787 1.00 69.88 88 TYR A C 1
ATOM 669 O O . TYR A 1 88 ? -3.843 8.539 11.727 1.00 69.88 88 TYR A O 1
ATOM 677 N N . VAL A 1 89 ? -2.910 9.839 10.149 1.00 71.62 89 VAL A N 1
ATOM 678 C CA . VAL A 1 89 ? -3.656 11.059 10.485 1.00 71.62 89 VAL A CA 1
ATOM 679 C C . VAL A 1 89 ? -5.154 10.868 10.239 1.00 71.62 89 VAL A C 1
ATOM 681 O O . VAL A 1 89 ? -5.960 11.200 11.103 1.00 71.62 89 VAL A O 1
ATOM 684 N N . GLY A 1 90 ? -5.545 10.274 9.110 1.00 66.12 90 GLY A N 1
ATOM 685 C CA . GLY A 1 90 ? -6.944 9.985 8.792 1.00 66.12 90 GLY A CA 1
ATOM 686 C C . GLY A 1 90 ? -7.586 9.018 9.787 1.00 66.12 90 GLY A C 1
ATOM 687 O O . GLY A 1 90 ? -8.699 9.257 10.251 1.00 66.12 90 GLY A O 1
ATOM 688 N N . VAL A 1 91 ? -6.866 7.966 10.184 1.00 68.50 91 VAL A N 1
ATOM 689 C CA . VAL A 1 91 ? -7.296 7.037 11.239 1.00 68.50 91 VAL A CA 1
ATOM 690 C C . VAL A 1 91 ? -7.406 7.748 12.591 1.00 68.50 91 VAL A C 1
ATOM 692 O O . VAL A 1 91 ? -8.353 7.484 13.329 1.00 68.50 91 VAL A O 1
ATOM 695 N N . HIS A 1 92 ? -6.480 8.653 12.914 1.00 68.31 92 HIS A N 1
ATOM 696 C CA . HIS A 1 92 ? -6.493 9.410 14.167 1.00 68.31 92 HIS A CA 1
ATOM 697 C C . HIS A 1 92 ? -7.663 10.405 14.244 1.00 68.31 92 HIS A C 1
ATOM 699 O O . HIS A 1 92 ? -8.312 10.495 15.281 1.00 68.31 92 HIS A O 1
ATOM 705 N N . LEU A 1 93 ? -7.969 11.109 13.147 1.00 69.06 93 LEU A N 1
ATOM 706 C CA . LEU A 1 93 ? -9.037 12.115 13.087 1.00 69.06 93 LEU A CA 1
ATOM 707 C C . LEU A 1 93 ? -10.438 11.506 12.933 1.00 69.06 93 LEU A C 1
ATOM 709 O O . LEU A 1 93 ? -11.383 11.965 13.570 1.00 69.06 93 LEU A O 1
ATOM 713 N N . ALA A 1 94 ? -10.599 10.496 12.072 1.00 68.56 94 ALA A N 1
ATOM 714 C CA . ALA A 1 94 ? -11.908 9.932 11.726 1.00 68.56 94 ALA A CA 1
ATOM 715 C C . ALA A 1 94 ? -12.238 8.624 12.467 1.00 68.56 94 ALA A C 1
ATOM 717 O O . ALA A 1 94 ? -13.386 8.172 12.437 1.00 68.56 94 ALA A O 1
ATOM 718 N N . GLY A 1 95 ? -11.250 8.015 13.128 1.00 62.97 95 GLY A N 1
ATOM 719 C CA . GLY A 1 95 ? -11.357 6.699 13.747 1.00 62.97 95 GLY A CA 1
ATOM 720 C C . GLY A 1 95 ? -11.240 5.551 12.737 1.00 62.97 95 GLY A C 1
ATOM 721 O O . GLY A 1 95 ? -11.610 5.662 11.565 1.00 62.97 95 GLY A O 1
ATOM 722 N N . VAL A 1 96 ? -10.758 4.397 13.214 1.00 62.97 96 VAL A N 1
ATOM 723 C CA . VAL A 1 96 ? -10.555 3.176 12.402 1.00 62.97 96 VAL A CA 1
ATOM 724 C C . VAL A 1 96 ? -11.836 2.769 11.658 1.00 62.97 96 VAL A C 1
ATOM 726 O O . VAL A 1 96 ? -11.768 2.381 10.494 1.00 62.97 96 VAL A O 1
ATOM 729 N N . ALA A 1 97 ? -13.009 2.925 12.280 1.00 60.75 97 ALA A N 1
ATOM 730 C CA . ALA A 1 97 ? -14.300 2.560 11.691 1.00 60.75 97 ALA A CA 1
ATOM 731 C C . ALA A 1 97 ? -14.626 3.318 10.389 1.00 60.75 97 ALA A C 1
ATOM 733 O O . ALA A 1 97 ? -15.236 2.746 9.493 1.00 60.75 97 ALA A O 1
ATOM 734 N N . LYS A 1 98 ? -14.182 4.576 10.244 1.00 63.44 98 LYS A N 1
ATOM 735 C CA . LYS A 1 98 ? -14.397 5.378 9.024 1.00 63.44 98 LYS A CA 1
ATOM 736 C C . LYS A 1 98 ? -13.231 5.294 8.044 1.00 63.44 98 LYS A C 1
ATOM 738 O O . LYS A 1 98 ? -13.442 5.357 6.837 1.00 63.44 98 LYS A O 1
ATOM 743 N N . ALA A 1 99 ? -12.009 5.124 8.546 1.00 66.75 99 ALA A N 1
ATOM 744 C CA . ALA A 1 99 ? -10.819 5.018 7.705 1.00 66.75 99 ALA A CA 1
ATOM 745 C C . ALA A 1 99 ? -10.752 3.688 6.932 1.00 66.75 99 ALA A C 1
ATOM 747 O O . ALA A 1 99 ? -10.361 3.675 5.769 1.00 66.75 99 ALA A O 1
ATOM 748 N N . THR A 1 100 ? -11.168 2.574 7.541 1.00 63.88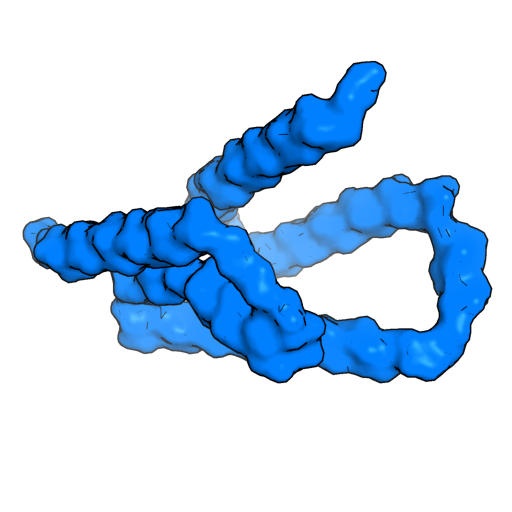 100 THR A N 1
ATOM 749 C CA . THR A 1 100 ? -11.082 1.234 6.921 1.00 63.88 100 THR A CA 1
ATOM 750 C C . THR A 1 100 ? -11.921 1.103 5.634 1.00 63.88 100 THR A C 1
ATOM 752 O O . THR A 1 100 ? -11.381 0.650 4.619 1.00 63.88 100 THR A O 1
ATOM 755 N N . PRO A 1 101 ? -13.195 1.552 5.602 1.00 65.56 101 PRO A N 1
ATOM 756 C CA . PRO A 1 101 ? -13.972 1.588 4.364 1.00 65.56 101 PRO A CA 1
ATOM 757 C C . PRO A 1 101 ? -13.356 2.519 3.311 1.00 65.56 101 PRO A C 1
ATOM 759 O O . PRO A 1 101 ? -13.313 2.176 2.134 1.00 65.56 101 PRO A O 1
ATOM 762 N N . LEU A 1 102 ? -12.810 3.668 3.726 1.00 67.94 102 LEU A N 1
ATOM 763 C CA . LEU A 1 102 ? -12.182 4.626 2.813 1.00 67.94 102 LEU A CA 1
ATOM 764 C C . LEU A 1 102 ? -10.917 4.063 2.148 1.00 67.94 102 LEU A C 1
ATOM 766 O O . LEU A 1 102 ? -10.669 4.303 0.977 1.00 67.94 102 LEU A O 1
ATOM 770 N N . ILE A 1 103 ? -10.114 3.287 2.874 1.00 71.75 103 ILE A N 1
ATOM 771 C CA . ILE A 1 103 ? -8.926 2.627 2.310 1.00 71.75 103 ILE A CA 1
ATOM 772 C C . ILE A 1 103 ? -9.338 1.522 1.331 1.00 71.75 103 ILE A C 1
ATOM 774 O O . ILE A 1 103 ? -8.655 1.284 0.333 1.00 71.75 103 ILE A O 1
ATOM 778 N N . SER A 1 104 ? -10.479 0.876 1.577 1.00 68.19 104 SER A N 1
ATOM 779 C CA . SER A 1 104 ? -11.011 -0.179 0.710 1.00 68.19 104 SER A CA 1
ATOM 780 C C . SER A 1 104 ? -11.438 0.345 -0.666 1.00 68.19 104 SER A C 1
ATOM 782 O O . SER A 1 104 ? -11.514 -0.438 -1.606 1.00 68.19 104 SER A O 1
ATOM 784 N N . THR A 1 105 ? -11.639 1.660 -0.829 1.00 73.12 105 THR A N 1
ATOM 785 C CA . THR A 1 105 ? -11.878 2.292 -2.139 1.00 73.12 105 THR A CA 1
ATOM 786 C C . THR A 1 105 ? -10.595 2.632 -2.901 1.00 73.12 105 THR A C 1
ATOM 788 O O . THR A 1 105 ? -10.673 3.105 -4.034 1.00 73.12 105 THR A O 1
ATOM 791 N N . SER A 1 106 ? -9.408 2.341 -2.353 1.00 74.00 106 SER A N 1
ATOM 792 C CA . SER A 1 106 ? -8.126 2.542 -3.049 1.00 74.00 106 SER A CA 1
ATOM 793 C C . SER A 1 106 ? -8.048 1.935 -4.461 1.00 74.00 106 SER A C 1
ATOM 795 O O . SER A 1 106 ? -7.467 2.603 -5.320 1.00 74.00 106 SER A O 1
ATOM 797 N N . PRO A 1 107 ? -8.676 0.781 -4.789 1.00 77.19 107 PRO A N 1
ATOM 798 C CA . PRO A 1 107 ? -8.682 0.271 -6.161 1.00 77.19 107 PRO A CA 1
ATOM 799 C C . PRO A 1 107 ? -9.401 1.198 -7.152 1.00 77.19 107 PRO A C 1
ATOM 801 O O . PRO A 1 107 ? -9.023 1.243 -8.318 1.00 77.19 107 PRO A O 1
ATOM 804 N N . LEU A 1 108 ? -10.398 1.975 -6.707 1.00 78.00 108 LEU A N 1
ATOM 805 C CA . LEU A 1 108 ? -11.080 2.970 -7.547 1.00 78.00 108 LEU A CA 1
ATOM 806 C C . LEU A 1 108 ? -10.139 4.113 -7.910 1.00 78.00 108 LEU A C 1
ATOM 808 O O . LEU A 1 108 ? -10.036 4.488 -9.074 1.00 78.00 108 LEU A O 1
ATOM 812 N N . PHE A 1 109 ? -9.423 4.644 -6.917 1.00 81.06 109 PHE A N 1
ATOM 813 C CA . PHE A 1 109 ? -8.429 5.688 -7.150 1.00 81.06 109 PHE A CA 1
ATOM 814 C C . PHE A 1 109 ? -7.295 5.180 -8.038 1.00 81.06 109 PHE A C 1
ATOM 816 O O . PHE A 1 109 ? -6.904 5.875 -8.969 1.00 81.06 109 PHE A O 1
ATOM 823 N N . ALA A 1 110 ? -6.817 3.955 -7.803 1.00 79.88 110 ALA A N 1
ATOM 824 C CA . ALA A 1 110 ? -5.817 3.322 -8.653 1.00 79.88 110 ALA A CA 1
ATOM 825 C C . ALA A 1 110 ? -6.305 3.193 -10.104 1.00 79.88 110 ALA A C 1
ATOM 827 O O . ALA A 1 110 ? -5.560 3.525 -11.017 1.00 79.88 110 ALA A O 1
ATOM 828 N N . MET A 1 111 ? -7.562 2.795 -10.322 1.00 79.50 111 MET A N 1
ATOM 829 C CA . MET A 1 111 ? -8.167 2.706 -11.654 1.00 79.50 111 MET A CA 1
ATOM 830 C C . MET A 1 111 ? -8.257 4.067 -12.352 1.00 79.50 111 MET A C 1
ATOM 832 O O . MET A 1 111 ? -7.880 4.182 -13.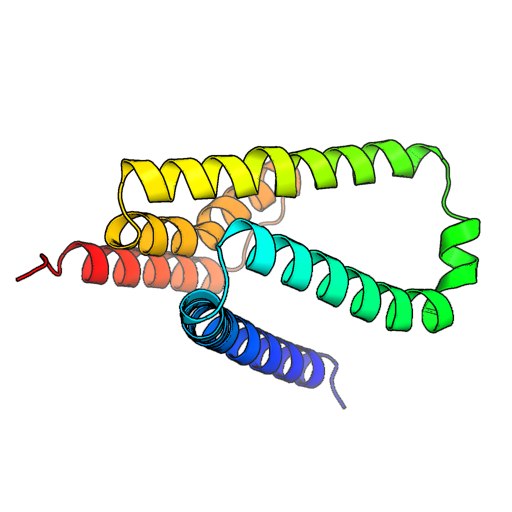515 1.00 79.50 111 MET A O 1
ATOM 836 N N . ILE A 1 112 ? -8.724 5.105 -11.650 1.00 82.25 112 ILE A N 1
ATOM 837 C CA . ILE A 1 112 ? -8.819 6.467 -12.196 1.00 82.25 112 ILE A CA 1
ATOM 838 C C . ILE A 1 112 ? -7.425 6.988 -12.564 1.00 82.25 112 ILE A C 1
ATOM 840 O O . ILE A 1 112 ? -7.229 7.525 -13.651 1.00 82.25 112 ILE A O 1
ATOM 844 N N . LEU A 1 113 ? -6.444 6.804 -11.678 1.00 82.19 113 LEU A N 1
ATOM 845 C CA . LEU A 1 113 ? -5.066 7.221 -11.926 1.00 82.19 113 LEU A CA 1
ATOM 846 C C . LEU A 1 113 ? -4.431 6.426 -13.073 1.00 82.19 113 LEU A C 1
ATOM 848 O O . LEU A 1 113 ? -3.764 7.025 -13.909 1.00 82.19 113 LEU A O 1
ATOM 852 N N . ALA A 1 114 ? -4.668 5.115 -13.165 1.00 82.75 114 ALA A N 1
ATOM 853 C CA . ALA A 1 114 ? -4.190 4.293 -14.275 1.00 82.75 114 ALA A CA 1
ATOM 854 C C . ALA A 1 114 ? -4.774 4.766 -15.614 1.00 82.75 114 ALA A C 1
ATOM 856 O O . ALA A 1 114 ? -4.035 4.942 -16.578 1.00 82.75 114 ALA A O 1
ATOM 857 N N . PHE A 1 115 ? -6.070 5.080 -15.658 1.00 81.62 115 PHE A N 1
ATOM 858 C CA . PHE A 1 115 ? -6.701 5.637 -16.853 1.00 81.62 115 PHE A CA 1
ATOM 859 C C . PHE A 1 115 ? -6.101 6.998 -17.254 1.00 81.62 115 PHE A C 1
ATOM 861 O O . PHE A 1 115 ? -5.855 7.237 -18.431 1.00 81.62 115 PHE A O 1
ATOM 868 N N . ILE A 1 116 ? -5.821 7.884 -16.290 1.00 85.75 116 ILE A N 1
ATOM 869 C CA . ILE A 1 116 ? -5.275 9.226 -16.564 1.00 85.75 116 ILE A CA 1
ATOM 870 C C . ILE A 1 116 ? -3.798 9.176 -16.984 1.00 85.75 116 ILE A C 1
ATOM 872 O O . ILE A 1 116 ? -3.414 9.842 -17.943 1.00 85.75 116 ILE A O 1
ATOM 876 N N . PHE A 1 117 ? -2.965 8.430 -16.255 1.00 85.19 117 PHE A N 1
ATOM 877 C CA . PHE A 1 117 ? -1.507 8.453 -16.419 1.00 85.19 117 PHE A CA 1
ATOM 878 C C . PHE A 1 117 ? -0.976 7.368 -17.358 1.00 85.19 117 PHE A C 1
ATOM 880 O O . PHE A 1 117 ? -0.009 7.617 -18.071 1.00 85.19 117 PHE A O 1
ATOM 887 N N . ILE A 1 118 ? -1.580 6.176 -17.350 1.00 83.25 118 ILE A N 1
ATOM 888 C CA . ILE A 1 118 ? -1.141 5.014 -18.144 1.00 83.25 118 ILE A CA 1
ATOM 889 C C . ILE A 1 118 ? -1.976 4.890 -19.433 1.00 83.25 118 ILE A C 1
ATOM 891 O O . ILE A 1 118 ? -1.555 4.236 -20.380 1.00 83.25 118 ILE A O 1
ATOM 895 N N . GLN A 1 119 ? -3.133 5.567 -19.508 1.00 79.25 119 GLN A N 1
ATOM 896 C CA . GLN A 1 119 ? -4.083 5.497 -20.631 1.00 79.25 119 GLN A CA 1
ATOM 897 C C . GLN A 1 119 ? -4.611 4.080 -20.915 1.00 79.25 119 GLN A C 1
ATOM 899 O O . GLN A 1 119 ? -5.107 3.793 -22.005 1.00 79.25 119 GLN A O 1
ATOM 904 N N . GLU A 1 120 ? -4.559 3.190 -19.922 1.00 77.88 120 GLU A N 1
ATOM 905 C CA . GLU A 1 120 ? -5.170 1.867 -20.013 1.00 77.88 120 GLU A CA 1
ATOM 906 C C . GLU A 1 120 ? -6.679 1.961 -19.765 1.00 77.88 120 GLU A C 1
ATOM 908 O O . GLU A 1 120 ? -7.124 2.484 -18.741 1.00 77.88 120 GLU A O 1
ATOM 913 N N . VAL A 1 121 ? -7.480 1.441 -20.703 1.00 76.62 121 VAL A N 1
ATOM 914 C CA . VAL A 1 121 ? -8.936 1.343 -20.541 1.00 76.62 121 VAL A CA 1
ATOM 915 C C . VAL A 1 121 ? -9.254 0.056 -19.776 1.00 76.62 121 VAL A C 1
ATOM 917 O O . VAL A 1 121 ? -9.065 -1.035 -20.324 1.00 76.62 121 VAL A O 1
ATOM 920 N N . PRO A 1 122 ? -9.739 0.138 -18.524 1.00 71.50 122 PRO A N 1
ATOM 921 C CA . PRO A 1 122 ? -10.054 -1.053 -17.754 1.00 71.50 122 PRO A CA 1
ATOM 922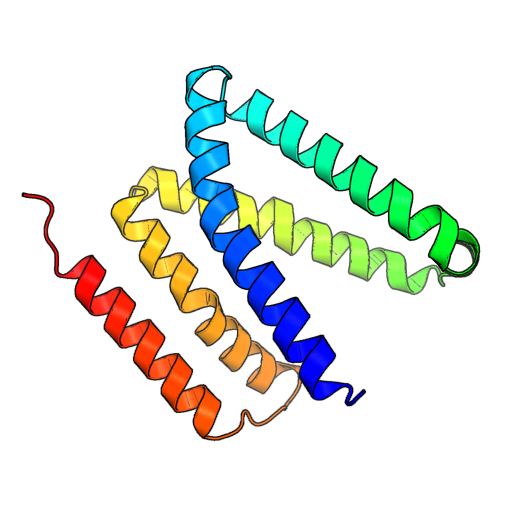 C C . PRO A 1 122 ? -11.214 -1.828 -18.402 1.00 71.50 122 PRO A C 1
ATOM 924 O O . PRO A 1 122 ? -12.189 -1.224 -18.861 1.00 71.50 122 PRO A O 1
ATOM 927 N N . PRO A 1 123 ? -11.151 -3.172 -18.430 1.00 79.44 123 PRO A N 1
ATOM 928 C CA . PRO A 1 123 ? -12.210 -3.984 -19.012 1.00 79.44 123 PRO A CA 1
ATOM 929 C C . PRO A 1 123 ? -13.528 -3.836 -18.227 1.00 79.44 123 PRO A C 1
ATOM 931 O O . PRO A 1 123 ? -13.499 -3.611 -17.016 1.00 79.44 123 PRO A O 1
ATOM 934 N N . PRO A 1 124 ? -14.703 -4.035 -18.857 1.00 77.19 124 PRO A N 1
ATOM 935 C CA . PRO A 1 124 ? -16.010 -3.792 -18.227 1.00 77.19 124 PRO A CA 1
ATOM 936 C C . PRO A 1 124 ? -16.231 -4.531 -16.896 1.00 77.19 124 PRO A C 1
ATOM 938 O O . PRO A 1 124 ? -16.902 -4.026 -16.000 1.00 77.19 124 PRO A O 1
ATOM 941 N N . ILE A 1 125 ? -15.620 -5.708 -16.729 1.00 75.31 125 ILE A N 1
ATOM 942 C CA . ILE A 1 125 ? -15.667 -6.501 -15.490 1.00 75.31 125 ILE A CA 1
ATOM 943 C C . ILE A 1 125 ? -15.077 -5.749 -14.281 1.00 75.31 125 ILE A C 1
ATOM 945 O O . ILE A 1 125 ? -15.546 -5.895 -13.154 1.00 75.31 125 ILE A O 1
ATOM 949 N N . VAL A 1 126 ? -14.079 -4.894 -14.513 1.00 75.50 126 VAL A N 1
ATOM 950 C CA . VAL A 1 126 ? -13.399 -4.108 -13.478 1.00 75.50 126 VAL A CA 1
ATOM 951 C C . VAL A 1 126 ? -14.317 -3.000 -12.949 1.00 75.50 126 VAL A C 1
ATOM 953 O O . VAL A 1 126 ? -14.295 -2.714 -11.752 1.00 75.50 126 VAL A O 1
ATOM 956 N N . PHE A 1 127 ? -15.217 -2.464 -13.783 1.00 76.69 127 PHE A N 1
ATOM 957 C CA . PHE A 1 127 ? -16.267 -1.538 -13.341 1.00 76.69 127 PHE A CA 1
ATOM 958 C C . PHE A 1 127 ? -17.284 -2.207 -12.406 1.00 76.69 127 PHE A C 1
ATOM 960 O O . PHE A 1 127 ? -17.729 -1.594 -11.437 1.00 76.69 127 PHE A O 1
ATOM 967 N N . VAL A 1 128 ? -17.621 -3.479 -12.638 1.00 78.62 128 VAL A N 1
ATOM 968 C CA . VAL A 1 128 ? -18.511 -4.239 -11.743 1.00 78.62 128 VAL A CA 1
ATOM 969 C C . VAL A 1 128 ? -17.847 -4.468 -10.381 1.00 78.62 128 VAL A C 1
ATOM 971 O O . VAL A 1 128 ? -18.483 -4.285 -9.340 1.00 78.62 128 VAL A O 1
ATOM 974 N N . GLY A 1 129 ? -16.550 -4.796 -10.371 1.00 76.25 129 GLY A N 1
ATOM 975 C CA . GLY A 1 129 ? -15.760 -4.898 -9.139 1.00 76.25 129 GLY A CA 1
ATOM 976 C C . GLY A 1 129 ? -15.695 -3.571 -8.377 1.00 76.25 129 GLY A C 1
ATOM 977 O O . GLY A 1 129 ? -15.937 -3.535 -7.173 1.00 76.25 129 GLY A O 1
ATOM 978 N N . ALA A 1 130 ? -15.466 -2.468 -9.090 1.00 76.44 130 ALA A N 1
ATOM 979 C CA . ALA A 1 130 ? -15.508 -1.111 -8.552 1.00 76.44 130 ALA A CA 1
ATOM 980 C C . ALA A 1 130 ? -16.845 -0.780 -7.869 1.00 76.44 130 ALA A C 1
ATOM 982 O O . ALA A 1 130 ? -16.856 -0.359 -6.712 1.00 76.44 130 ALA A O 1
ATOM 983 N N . LEU A 1 131 ? -17.974 -1.016 -8.544 1.00 79.38 131 LEU A N 1
ATOM 984 C CA . LEU A 1 131 ? -19.308 -0.791 -7.976 1.00 79.38 131 LEU A CA 1
ATOM 985 C C . LEU A 1 131 ? -19.572 -1.673 -6.750 1.00 79.38 131 LEU A C 1
ATOM 987 O O . LEU A 1 131 ? -20.166 -1.214 -5.776 1.00 79.38 131 LEU A O 1
ATOM 991 N N . SER A 1 132 ? -19.080 -2.912 -6.767 1.00 78.56 132 SER A N 1
ATOM 992 C CA . SER A 1 132 ? -19.193 -3.834 -5.632 1.00 78.56 132 SER A CA 1
ATOM 993 C C . SER A 1 132 ? -18.422 -3.330 -4.407 1.00 78.56 132 SER A C 1
ATOM 995 O O . SER A 1 132 ? -18.941 -3.388 -3.293 1.00 78.56 132 SER A O 1
ATOM 997 N N . ILE A 1 133 ? -17.220 -2.767 -4.601 1.00 76.62 133 ILE A N 1
ATOM 998 C CA . ILE A 1 133 ? -16.435 -2.129 -3.531 1.00 76.62 133 ILE A CA 1
ATOM 999 C C . ILE A 1 133 ? -17.204 -0.945 -2.937 1.00 76.62 133 ILE A C 1
ATOM 1001 O O . ILE A 1 133 ? -17.330 -0.851 -1.716 1.00 76.62 133 ILE A O 1
ATOM 1005 N N . VAL A 1 134 ? -17.752 -0.064 -3.784 1.00 77.56 134 VAL A N 1
ATOM 1006 C CA . VAL A 1 134 ? -18.559 1.083 -3.329 1.00 77.56 134 VAL A CA 1
ATOM 1007 C C . VAL A 1 134 ? -19.769 0.609 -2.522 1.00 77.56 134 VAL A C 1
ATOM 1009 O O . VAL A 1 134 ? -20.024 1.140 -1.443 1.00 77.56 134 VAL A O 1
ATOM 1012 N N . GLY A 1 135 ? -20.479 -0.415 -3.005 1.00 78.94 135 GLY A N 1
ATOM 1013 C CA . GLY A 1 135 ? -21.631 -0.995 -2.315 1.00 78.94 135 GLY A CA 1
ATOM 1014 C C . GLY A 1 135 ? -21.275 -1.584 -0.947 1.00 78.94 135 GLY A C 1
ATOM 1015 O O . GLY A 1 135 ? -21.945 -1.289 0.041 1.00 78.94 135 GLY A O 1
ATOM 1016 N N . GLY A 1 136 ? -20.187 -2.356 -0.861 1.00 74.19 136 GLY A N 1
ATOM 1017 C CA . GLY A 1 136 ? -19.709 -2.923 0.403 1.00 74.19 136 GLY A CA 1
ATOM 1018 C C . GLY A 1 136 ? -19.297 -1.849 1.413 1.00 74.19 136 GLY A C 1
ATOM 1019 O O . GLY A 1 136 ? -19.666 -1.917 2.583 1.00 74.19 136 GLY A O 1
ATOM 1020 N N . VAL A 1 137 ? -18.598 -0.808 0.955 1.00 71.12 137 VAL A N 1
ATOM 1021 C CA . VAL A 1 137 ? -18.220 0.342 1.791 1.00 71.12 137 VAL A CA 1
ATOM 1022 C C . VAL A 1 137 ? -19.452 1.099 2.290 1.00 71.12 137 VAL A C 1
ATOM 1024 O O . VAL A 1 137 ? -19.515 1.433 3.471 1.00 71.12 137 VAL A O 1
ATOM 1027 N N . ALA A 1 138 ? -20.446 1.334 1.430 1.00 74.56 138 ALA A N 1
ATOM 1028 C CA . ALA A 1 138 ? -21.687 2.007 1.807 1.00 74.56 138 ALA A CA 1
ATOM 1029 C C . ALA A 1 138 ? -22.473 1.227 2.874 1.00 74.56 138 ALA A C 1
ATOM 1031 O O . ALA A 1 138 ? -22.969 1.833 3.822 1.00 74.56 138 ALA A O 1
ATOM 1032 N N . LEU A 1 139 ? -22.531 -0.106 2.762 1.00 77.94 139 LEU A N 1
ATOM 1033 C CA . LEU A 1 139 ? -23.160 -0.972 3.764 1.00 77.94 139 LEU A CA 1
ATOM 1034 C C . LEU A 1 139 ? -22.465 -0.863 5.124 1.00 77.94 139 LEU A C 1
ATOM 1036 O O . LEU A 1 139 ? -23.133 -0.586 6.119 1.00 77.94 139 LEU A O 1
ATOM 1040 N N . ILE A 1 140 ? -21.134 -0.987 5.154 1.00 71.25 140 ILE A N 1
ATOM 1041 C CA . ILE A 1 140 ? -20.337 -0.890 6.389 1.00 71.25 140 ILE A CA 1
ATOM 1042 C C . ILE A 1 140 ? -20.496 0.486 7.046 1.00 71.25 140 ILE A C 1
ATOM 1044 O O . ILE A 1 140 ? -20.615 0.584 8.261 1.00 71.25 140 ILE A O 1
ATOM 1048 N N . VAL A 1 141 ? -20.513 1.565 6.259 1.00 69.31 141 VAL A N 1
ATOM 1049 C CA . VAL A 1 141 ? -20.717 2.925 6.787 1.00 69.31 141 VAL A CA 1
ATOM 1050 C C . VAL A 1 141 ? -22.155 3.128 7.287 1.00 69.31 141 VAL A C 1
ATOM 1052 O O . VAL A 1 141 ? -22.377 3.951 8.177 1.00 69.31 141 VAL A O 1
ATOM 1055 N N . SER A 1 142 ? -23.131 2.394 6.740 1.00 71.38 142 SER A N 1
ATOM 1056 C CA . SER A 1 142 ? -24.531 2.459 7.179 1.00 71.38 142 SER A CA 1
ATOM 1057 C C . SER A 1 142 ? -24.790 1.734 8.504 1.00 71.38 142 SER A C 1
ATOM 1059 O O . SER A 1 142 ? -25.716 2.116 9.225 1.00 71.38 142 SER A O 1
ATOM 1061 N N . GLU A 1 143 ? -23.959 0.748 8.864 1.00 68.81 143 GLU A N 1
ATOM 1062 C CA . GLU A 1 143 ? -23.977 0.131 10.191 1.00 68.81 143 GLU A CA 1
ATOM 1063 C C . GLU A 1 143 ? -23.460 1.140 11.224 1.00 68.81 143 GLU A C 1
ATOM 1065 O O . GLU A 1 143 ? -22.266 1.292 11.488 1.00 68.81 143 GLU A O 1
ATOM 1070 N N . ARG A 1 144 ? -24.399 1.899 11.797 1.00 49.78 144 ARG A N 1
ATOM 1071 C CA . ARG A 1 144 ? -24.133 2.771 12.941 1.00 49.78 144 ARG A CA 1
ATOM 1072 C C . ARG A 1 144 ? -23.629 1.912 14.107 1.00 49.78 144 ARG A C 1
ATOM 1074 O O . ARG A 1 144 ? -24.244 0.883 14.380 1.00 49.78 144 ARG A O 1
ATOM 1081 N N . PRO A 1 145 ? -22.576 2.338 14.827 1.00 47.03 145 PRO A N 1
ATOM 1082 C CA . PRO A 1 145 ? -22.174 1.666 16.051 1.00 47.03 145 PRO A CA 1
ATOM 1083 C C . PRO A 1 145 ? -23.322 1.809 17.057 1.00 47.03 145 PRO A C 1
ATOM 1085 O O . PRO A 1 145 ? -23.659 2.926 17.454 1.00 47.03 145 PRO A O 1
ATOM 1088 N N . SER A 1 146 ? -23.965 0.687 17.377 1.00 40.09 146 SER A N 1
ATOM 1089 C CA . SER A 1 146 ? -24.897 0.544 18.498 1.00 40.09 146 SER A CA 1
ATOM 1090 C C . SER A 1 146 ? -24.140 0.492 19.815 1.00 40.09 146 SER A C 1
ATOM 1092 O O . SER A 1 146 ? -23.155 -0.284 19.856 1.00 40.09 146 SER A O 1
#